Protein AF-A8H3D7-F1 (afdb_monomer)

Radius of gyration: 26.6 Å; Cα contacts (8 Å, |Δi|>4): 37; chains: 1; bounding box: 60×25×73 Å

Sequence (116 aa):
MSSQETFKAFTSQVESVVNPFYSFNQLVSKNIETLSKIQLESVQAYSTLGNETLQSLANIKQPQDLASHSTKQMEVMSKFSQQLLKDGQKLSQLSQDFKTAADELAASSIPATKSA

Structure (mmCIF, N/CA/C/O backbone):
data_AF-A8H3D7-F1
#
_entry.id   AF-A8H3D7-F1
#
loop_
_atom_site.group_PDB
_atom_site.id
_atom_site.type_symbol
_atom_site.label_atom_id
_atom_site.label_alt_id
_atom_site.label_comp_id
_atom_site.label_asym_id
_atom_site.label_entity_id
_atom_site.label_seq_id
_atom_site.pdbx_PDB_ins_code
_atom_site.Cartn_x
_atom_site.Cartn_y
_atom_site.Cartn_z
_atom_site.occupancy
_atom_site.B_iso_or_equiv
_atom_site.auth_seq_id
_atom_site.auth_comp_id
_atom_site.auth_asym_id
_atom_site.auth_atom_id
_atom_site.pdbx_PDB_model_num
ATOM 1 N N . MET A 1 1 ? 35.042 -5.404 -43.080 1.00 57.62 1 MET A N 1
ATOM 2 C CA . MET A 1 1 ? 34.349 -6.001 -41.920 1.00 57.62 1 MET A CA 1
ATOM 3 C C . MET A 1 1 ? 34.444 -7.504 -42.074 1.00 57.62 1 MET A C 1
ATOM 5 O O . MET A 1 1 ? 34.138 -7.994 -43.157 1.00 57.62 1 MET A O 1
ATOM 9 N N . SER A 1 2 ? 34.960 -8.222 -41.077 1.00 78.94 2 SER A N 1
ATOM 10 C CA . SER A 1 2 ? 34.988 -9.691 -41.136 1.00 78.94 2 SER A CA 1
ATOM 11 C C . SER A 1 2 ? 33.575 -10.238 -40.901 1.00 78.94 2 SER A C 1
ATOM 13 O O . SER A 1 2 ? 32.778 -9.601 -40.210 1.00 78.94 2 SER A O 1
ATOM 15 N N . SER A 1 3 ? 33.251 -11.425 -41.420 1.00 79.69 3 SER A N 1
ATOM 16 C CA . SER A 1 3 ? 31.945 -12.072 -41.189 1.00 79.69 3 SER A CA 1
ATOM 17 C C . SER A 1 3 ? 31.595 -12.199 -39.695 1.00 79.69 3 SER A C 1
ATOM 19 O O . SER A 1 3 ? 30.424 -12.213 -39.324 1.00 79.69 3 SER A O 1
ATOM 21 N N . GLN A 1 4 ? 32.611 -12.238 -38.827 1.00 83.44 4 GLN A N 1
ATOM 22 C CA . GLN A 1 4 ? 32.473 -12.295 -37.374 1.00 83.44 4 GLN A CA 1
ATOM 23 C C . GLN A 1 4 ? 32.055 -10.948 -36.756 1.00 83.44 4 GLN A C 1
ATOM 25 O O . GLN A 1 4 ? 31.271 -10.931 -35.808 1.00 83.44 4 GLN A O 1
ATOM 30 N N . GLU A 1 5 ? 32.520 -9.820 -37.303 1.00 81.06 5 GLU A N 1
ATOM 31 C CA . GLU A 1 5 ? 32.058 -8.484 -36.898 1.00 81.06 5 GLU A CA 1
ATOM 32 C C . GLU A 1 5 ? 30.616 -8.222 -37.338 1.00 81.06 5 GLU A C 1
ATOM 34 O O . GLU A 1 5 ? 29.834 -7.674 -36.566 1.00 81.06 5 GLU A O 1
ATOM 39 N N . THR A 1 6 ? 30.237 -8.661 -38.543 1.00 80.75 6 THR A N 1
ATOM 40 C CA . THR A 1 6 ? 28.855 -8.550 -39.037 1.00 80.75 6 THR A CA 1
ATOM 41 C C . THR A 1 6 ? 27.889 -9.374 -38.186 1.00 80.75 6 THR A C 1
ATOM 43 O O . THR A 1 6 ? 26.813 -8.890 -37.841 1.00 80.75 6 THR A O 1
ATOM 46 N N . PHE A 1 7 ? 28.289 -10.584 -37.780 1.00 84.00 7 PHE A N 1
ATOM 47 C CA . PHE A 1 7 ? 27.505 -11.415 -36.866 1.00 84.00 7 PHE A CA 1
ATOM 48 C C . PHE A 1 7 ? 27.353 -10.764 -35.483 1.00 84.00 7 PHE A C 1
ATOM 50 O O . PHE A 1 7 ? 26.242 -10.671 -34.973 1.00 84.00 7 PHE A O 1
ATOM 57 N N . LYS A 1 8 ? 28.438 -10.234 -34.898 1.00 82.12 8 LYS A N 1
ATOM 58 C CA . LYS A 1 8 ? 28.377 -9.504 -33.617 1.00 82.12 8 LYS A CA 1
ATOM 59 C C . LYS A 1 8 ? 27.477 -8.269 -33.680 1.00 82.12 8 LYS A C 1
ATOM 61 O O . LYS A 1 8 ? 26.690 -8.055 -32.763 1.00 82.12 8 LYS A O 1
ATOM 66 N N . ALA A 1 9 ? 27.589 -7.470 -34.740 1.00 80.38 9 ALA A N 1
ATOM 67 C CA . ALA A 1 9 ? 26.763 -6.281 -34.927 1.00 80.38 9 ALA A CA 1
ATOM 68 C C . ALA A 1 9 ? 25.277 -6.646 -35.061 1.00 80.38 9 ALA A C 1
ATOM 70 O O . ALA A 1 9 ? 24.434 -6.001 -34.447 1.00 80.38 9 ALA A O 1
ATOM 71 N N . PHE A 1 10 ? 24.963 -7.719 -35.792 1.00 79.19 10 PHE A N 1
ATOM 72 C CA . PHE A 1 10 ? 23.599 -8.228 -35.917 1.00 79.19 10 PHE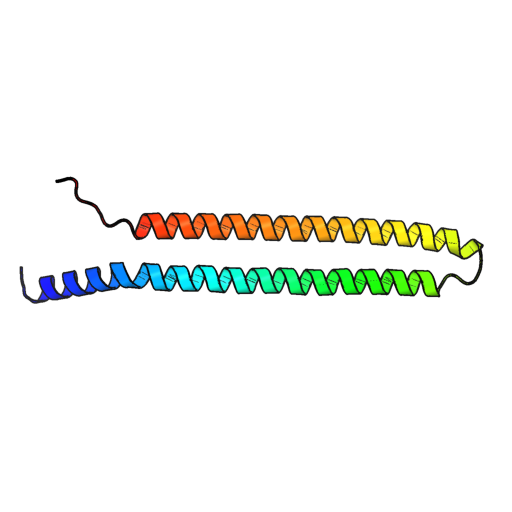 A CA 1
ATOM 73 C C . PHE A 1 10 ? 23.038 -8.727 -34.579 1.00 79.19 10 PHE A C 1
ATOM 75 O O . PHE A 1 10 ? 21.946 -8.319 -34.192 1.00 79.19 10 PHE A O 1
ATOM 82 N N . THR A 1 11 ? 23.789 -9.548 -33.838 1.00 78.44 11 THR A N 1
ATOM 83 C CA . THR A 1 11 ? 23.371 -10.020 -32.508 1.00 78.44 11 THR A CA 1
ATOM 84 C C . THR A 1 11 ? 23.139 -8.850 -31.554 1.00 78.44 11 THR A C 1
ATOM 86 O O . THR A 1 11 ? 22.096 -8.787 -30.912 1.00 78.44 11 THR A O 1
ATOM 89 N N . SER A 1 12 ? 24.050 -7.873 -31.528 1.00 75.56 12 SER A N 1
ATOM 90 C CA . SER A 1 12 ? 23.911 -6.683 -30.682 1.00 75.56 12 SER A CA 1
ATOM 91 C C . SER A 1 12 ? 22.698 -5.823 -31.066 1.00 75.56 12 SER A C 1
ATOM 93 O O . SER A 1 12 ? 22.019 -5.285 -30.192 1.00 75.56 12 SER A O 1
ATOM 95 N N . GLN A 1 13 ? 22.375 -5.732 -32.360 1.00 73.06 13 GLN A N 1
ATOM 96 C CA . GLN A 1 13 ? 21.184 -5.041 -32.859 1.00 73.06 13 GLN A CA 1
ATOM 97 C C . GLN A 1 13 ? 19.891 -5.761 -32.438 1.00 73.06 13 GLN A C 1
ATOM 99 O O . GLN A 1 13 ? 18.930 -5.110 -32.034 1.00 73.06 13 GLN A O 1
ATOM 104 N N . VAL A 1 14 ? 19.859 -7.096 -32.512 1.00 73.00 14 VAL A N 1
ATOM 105 C CA . VAL A 1 14 ? 18.702 -7.903 -32.088 1.00 73.00 14 VAL A CA 1
ATOM 106 C C . VAL A 1 14 ? 18.491 -7.791 -30.577 1.00 73.00 14 VAL A C 1
ATOM 108 O O . VAL A 1 14 ? 17.367 -7.555 -30.136 1.00 73.00 14 VAL A O 1
ATOM 111 N N . GLU A 1 15 ? 19.561 -7.883 -29.784 1.00 72.69 15 GLU A N 1
ATOM 112 C CA . GLU A 1 15 ? 19.511 -7.678 -28.332 1.00 72.69 15 GLU A CA 1
ATOM 113 C C . GLU A 1 15 ? 18.979 -6.283 -27.981 1.00 72.69 15 GLU A C 1
ATOM 115 O O . GLU A 1 15 ? 18.070 -6.171 -27.163 1.00 72.69 15 GLU A O 1
ATOM 120 N N . SER A 1 16 ? 19.456 -5.231 -28.657 1.00 71.88 16 SER A N 1
ATOM 121 C CA . SER A 1 16 ? 18.994 -3.846 -28.476 1.00 71.88 16 SER A CA 1
ATOM 122 C C . SER A 1 16 ? 17.490 -3.659 -28.708 1.00 71.88 16 SER A C 1
ATOM 124 O O . SER A 1 16 ? 16.889 -2.800 -28.066 1.00 71.88 16 SER A O 1
ATOM 126 N N . VAL A 1 17 ? 16.877 -4.440 -29.601 1.00 70.00 17 VAL A N 1
ATOM 127 C CA . VAL A 1 17 ? 15.444 -4.333 -29.916 1.00 70.00 17 VAL A CA 1
ATOM 128 C C . VAL A 1 17 ? 14.592 -5.181 -28.972 1.00 70.00 17 VAL A C 1
ATOM 130 O O . VAL A 1 17 ? 13.498 -4.764 -28.605 1.00 70.00 17 VAL A O 1
ATOM 133 N N . VAL A 1 18 ? 15.068 -6.357 -28.555 1.00 72.06 18 VAL A N 1
ATOM 134 C CA . VAL A 1 18 ? 14.284 -7.300 -27.735 1.00 72.06 18 VAL A CA 1
ATOM 135 C C . VAL A 1 18 ? 14.342 -6.964 -26.239 1.00 72.06 18 VAL A C 1
ATOM 137 O O . VAL A 1 18 ? 13.325 -7.086 -25.549 1.00 72.06 18 VAL A O 1
ATOM 140 N N . ASN A 1 19 ? 15.491 -6.500 -25.731 1.00 79.75 19 ASN A N 1
ATOM 141 C CA . ASN A 1 19 ? 15.669 -6.199 -24.304 1.00 79.75 19 ASN A CA 1
ATOM 142 C C . ASN A 1 19 ? 14.653 -5.182 -23.753 1.00 79.75 19 ASN A C 1
ATOM 144 O O . ASN A 1 19 ? 14.092 -5.440 -22.688 1.00 79.75 19 ASN A O 1
ATOM 148 N N . PRO A 1 20 ? 14.357 -4.058 -24.438 1.00 79.69 20 PRO A N 1
ATOM 149 C CA . PRO A 1 20 ? 13.420 -3.060 -23.925 1.00 79.69 20 PRO A CA 1
ATOM 150 C C . PRO A 1 20 ? 12.011 -3.613 -23.681 1.00 79.69 20 PRO A C 1
ATOM 152 O O . PRO A 1 20 ? 11.405 -3.313 -22.654 1.00 79.69 20 PRO A O 1
ATOM 155 N N . PHE A 1 21 ? 11.497 -4.471 -24.572 1.00 79.75 21 PHE A N 1
ATOM 156 C CA . PHE A 1 21 ? 10.177 -5.088 -24.396 1.00 79.75 21 PHE A CA 1
ATOM 157 C C . PHE A 1 21 ? 10.160 -6.082 -23.237 1.00 79.75 21 PHE A C 1
ATOM 159 O O . PHE A 1 21 ? 9.196 -6.122 -22.471 1.00 79.75 21 PHE A O 1
ATOM 166 N N . TYR A 1 22 ? 11.214 -6.885 -23.089 1.00 84.12 22 TYR A N 1
ATOM 167 C CA . TYR A 1 22 ? 11.333 -7.810 -21.964 1.00 84.12 22 TYR A CA 1
ATOM 168 C C . TYR A 1 22 ? 11.368 -7.054 -20.630 1.00 84.12 22 TYR A C 1
ATOM 170 O O . TYR A 1 22 ? 10.564 -7.330 -19.737 1.00 84.12 22 TYR A O 1
ATOM 178 N N . SER A 1 23 ? 12.224 -6.037 -20.530 1.00 86.56 23 SER A N 1
ATOM 179 C CA . SER A 1 23 ? 12.368 -5.217 -19.328 1.00 86.56 23 SER A CA 1
ATOM 180 C C . SER A 1 23 ? 11.103 -4.414 -19.003 1.00 86.56 23 SER A C 1
ATOM 182 O O . SER A 1 23 ? 10.734 -4.298 -17.836 1.00 86.56 23 SER A O 1
ATOM 184 N N . PHE A 1 24 ? 10.372 -3.923 -20.011 1.00 87.75 24 PHE A N 1
ATOM 185 C CA . PHE A 1 24 ? 9.074 -3.275 -19.803 1.00 87.75 24 PHE A CA 1
ATOM 186 C C . PHE A 1 24 ? 8.025 -4.241 -19.233 1.00 87.75 24 PHE A C 1
ATOM 188 O O . PHE A 1 24 ? 7.347 -3.917 -18.258 1.00 87.75 24 PHE A O 1
ATOM 195 N N . ASN A 1 25 ? 7.911 -5.453 -19.788 1.00 90.06 25 ASN A N 1
ATOM 196 C CA . ASN A 1 25 ? 6.984 -6.464 -19.268 1.00 90.06 25 ASN A CA 1
ATOM 197 C C . ASN A 1 25 ? 7.319 -6.859 -17.823 1.00 90.06 25 ASN A C 1
ATOM 199 O O . ASN A 1 25 ? 6.414 -7.017 -16.998 1.00 90.06 25 ASN A O 1
ATOM 203 N N . GLN A 1 26 ? 8.610 -6.976 -17.493 1.00 91.12 26 GLN A N 1
ATOM 204 C CA . GLN A 1 26 ? 9.056 -7.194 -16.117 1.00 91.12 26 GLN A CA 1
ATOM 205 C C . GLN A 1 26 ? 8.676 -6.028 -15.200 1.00 91.12 26 GLN A C 1
ATOM 207 O O . GLN A 1 26 ? 8.155 -6.262 -14.108 1.00 91.12 26 GLN A O 1
ATOM 212 N N . LEU A 1 27 ? 8.888 -4.784 -15.645 1.00 92.38 27 LEU A N 1
ATOM 213 C CA . LEU A 1 27 ? 8.523 -3.588 -14.888 1.00 92.38 27 LEU A CA 1
ATOM 214 C C . LEU A 1 27 ? 7.026 -3.583 -14.560 1.00 92.38 27 LEU A C 1
ATOM 216 O O . LEU A 1 27 ? 6.654 -3.439 -13.394 1.00 92.38 27 LEU A O 1
ATOM 220 N N . VAL A 1 28 ? 6.170 -3.786 -15.562 1.00 92.88 28 VAL A N 1
ATOM 221 C CA . VAL A 1 28 ? 4.711 -3.826 -15.380 1.00 92.88 28 VAL A CA 1
ATOM 222 C C . VAL A 1 28 ? 4.308 -4.962 -14.441 1.00 92.88 28 VAL A C 1
ATOM 224 O O . VAL A 1 28 ? 3.563 -4.731 -13.490 1.00 92.88 28 VAL A O 1
ATOM 227 N N . SER A 1 29 ? 4.844 -6.168 -14.645 1.00 94.12 29 SER A N 1
ATOM 228 C CA . SER A 1 29 ? 4.521 -7.335 -13.812 1.00 94.12 29 SER A CA 1
ATOM 229 C C . SER A 1 29 ? 4.893 -7.110 -12.344 1.00 94.12 29 SER A C 1
ATOM 231 O O . SER A 1 29 ? 4.074 -7.344 -11.456 1.00 94.12 29 SER A O 1
ATOM 233 N N . LYS A 1 30 ? 6.088 -6.566 -12.079 1.00 92.94 30 LYS A N 1
ATOM 234 C CA . LYS A 1 30 ? 6.541 -6.215 -10.724 1.00 92.94 30 LYS A CA 1
ATOM 235 C C . LYS A 1 30 ? 5.642 -5.160 -10.074 1.00 92.94 30 LYS A C 1
ATOM 237 O O . LYS A 1 30 ? 5.357 -5.240 -8.878 1.00 92.94 30 LYS A O 1
ATOM 242 N N . ASN A 1 31 ? 5.182 -4.175 -10.846 1.00 93.88 31 ASN A N 1
ATOM 243 C CA . ASN A 1 31 ? 4.273 -3.143 -10.347 1.00 93.88 31 ASN A CA 1
ATOM 244 C C . ASN A 1 31 ? 2.897 -3.715 -9.999 1.00 93.88 31 ASN A C 1
ATOM 246 O O . ASN A 1 31 ? 2.373 -3.409 -8.932 1.00 93.88 31 ASN A O 1
ATOM 250 N N . ILE A 1 32 ? 2.345 -4.594 -10.837 1.00 95.75 32 ILE A N 1
ATOM 251 C CA . ILE A 1 32 ? 1.084 -5.295 -10.554 1.00 95.75 32 ILE A CA 1
ATOM 252 C C . ILE A 1 32 ? 1.210 -6.160 -9.296 1.00 95.75 32 ILE A C 1
ATOM 254 O O . ILE A 1 32 ? 0.327 -6.121 -8.437 1.00 95.75 32 ILE A O 1
ATOM 258 N N . GLU A 1 33 ? 2.307 -6.907 -9.147 1.00 95.38 33 GLU A N 1
ATOM 259 C CA . GLU A 1 33 ? 2.564 -7.709 -7.947 1.00 95.38 33 GLU A CA 1
ATOM 260 C C . GLU A 1 33 ? 2.628 -6.822 -6.695 1.00 95.38 33 GLU A C 1
ATOM 262 O O . GLU A 1 33 ? 2.008 -7.123 -5.675 1.00 95.38 33 GLU A O 1
ATOM 267 N N . THR A 1 34 ? 3.332 -5.693 -6.783 1.00 94.94 34 THR A N 1
ATOM 268 C CA . THR A 1 34 ? 3.481 -4.760 -5.659 1.00 94.94 34 THR A CA 1
ATOM 269 C C . THR A 1 34 ? 2.156 -4.082 -5.307 1.00 94.94 34 THR A C 1
ATOM 271 O O . THR A 1 34 ? 1.798 -4.033 -4.133 1.00 94.94 34 THR A O 1
ATOM 274 N N . LEU A 1 35 ? 1.372 -3.641 -6.298 1.00 95.44 35 LEU A N 1
ATOM 275 C CA . LEU A 1 35 ? 0.010 -3.131 -6.087 1.00 95.44 35 LEU A CA 1
ATOM 276 C C . LEU A 1 35 ? -0.883 -4.167 -5.415 1.00 95.44 35 LEU A C 1
ATOM 278 O O . LEU A 1 35 ? -1.619 -3.831 -4.493 1.00 95.44 35 LEU A O 1
ATOM 282 N N . SER A 1 36 ? -0.810 -5.419 -5.861 1.00 96.69 36 SER A N 1
ATOM 283 C CA . SER A 1 36 ? -1.612 -6.508 -5.302 1.00 96.69 36 SER A CA 1
ATOM 284 C C . SER A 1 36 ? -1.244 -6.772 -3.842 1.00 96.69 36 SER A C 1
ATOM 286 O O . SER A 1 36 ? -2.133 -6.963 -3.014 1.00 96.69 36 SER A O 1
ATOM 288 N N . LYS A 1 37 ? 0.049 -6.709 -3.494 1.00 95.12 37 LYS A N 1
ATOM 289 C CA . LYS A 1 37 ? 0.513 -6.787 -2.099 1.00 95.12 37 LYS A CA 1
ATOM 290 C C . LYS A 1 37 ? -0.019 -5.629 -1.262 1.00 95.12 37 LYS A C 1
ATOM 292 O O . LYS A 1 37 ? -0.558 -5.877 -0.189 1.00 95.12 37 LYS A O 1
ATOM 297 N N . ILE A 1 38 ? 0.067 -4.394 -1.765 1.00 94.75 38 ILE A N 1
ATOM 298 C CA . ILE A 1 38 ? -0.489 -3.217 -1.079 1.00 94.75 38 ILE A CA 1
ATOM 299 C C . ILE A 1 38 ? -1.987 -3.420 -0.825 1.00 94.75 38 ILE A C 1
ATOM 301 O O . ILE A 1 38 ? -2.426 -3.295 0.311 1.00 94.75 38 ILE A O 1
ATOM 305 N N . GLN A 1 39 ? -2.759 -3.809 -1.846 1.00 94.75 39 GLN A N 1
ATOM 306 C CA . GLN A 1 39 ? -4.199 -4.048 -1.709 1.00 94.75 39 GLN A CA 1
ATOM 307 C C . GLN A 1 39 ? -4.519 -5.152 -0.693 1.00 94.75 39 GLN A C 1
ATOM 309 O O . GLN A 1 39 ? -5.416 -4.977 0.130 1.00 94.75 39 GLN A O 1
ATOM 314 N N . LEU A 1 40 ? -3.785 -6.269 -0.714 1.00 97.31 40 LEU A N 1
ATOM 315 C CA . LEU A 1 40 ? -3.983 -7.365 0.235 1.00 97.31 40 LEU A CA 1
ATOM 316 C C . LEU A 1 40 ? -3.699 -6.923 1.678 1.00 97.31 40 LEU A C 1
ATOM 318 O O . LEU A 1 40 ? -4.489 -7.209 2.579 1.00 97.31 40 LEU A O 1
ATOM 322 N 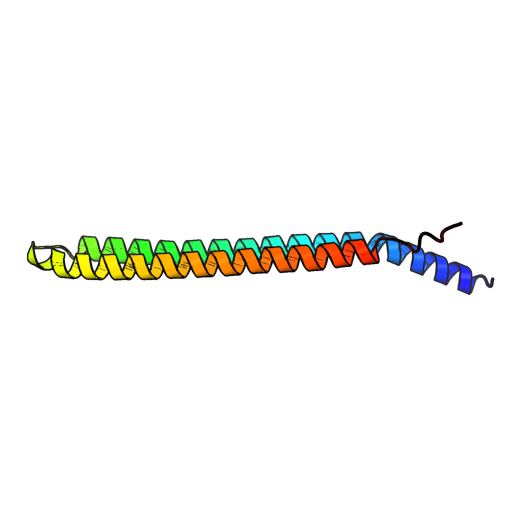N . GLU A 1 41 ? -2.605 -6.190 1.891 1.00 94.25 41 GLU A N 1
ATOM 323 C CA . GLU A 1 41 ? -2.253 -5.632 3.198 1.00 94.25 41 GLU A CA 1
ATOM 324 C C . GLU A 1 41 ? -3.314 -4.643 3.699 1.00 94.25 41 GLU A C 1
ATOM 326 O O . GLU A 1 41 ? -3.721 -4.722 4.860 1.00 94.25 41 GLU A O 1
ATOM 331 N N . SER A 1 42 ? -3.811 -3.752 2.832 1.00 94.69 42 SER A N 1
ATOM 332 C CA . SER A 1 42 ? -4.885 -2.812 3.173 1.00 94.69 42 SER A CA 1
ATOM 333 C C . SER A 1 42 ? -6.175 -3.544 3.551 1.00 94.69 42 SER A C 1
ATOM 335 O O . SER A 1 42 ? -6.786 -3.226 4.571 1.00 94.69 42 SER A O 1
ATOM 337 N N . VAL A 1 43 ? -6.576 -4.568 2.787 1.00 96.00 43 VAL A N 1
ATOM 338 C CA . VAL A 1 43 ? -7.764 -5.385 3.092 1.00 96.00 43 VAL A CA 1
ATOM 339 C C . VAL A 1 43 ? -7.627 -6.062 4.453 1.00 96.00 43 VAL A C 1
ATOM 341 O O . VAL A 1 43 ? -8.565 -6.024 5.253 1.00 96.00 43 V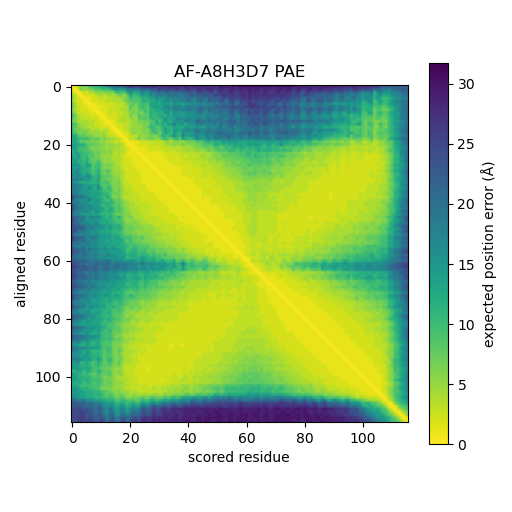AL A O 1
ATOM 344 N N . GLN A 1 44 ? -6.467 -6.649 4.752 1.00 95.88 44 GLN A N 1
ATOM 345 C CA . GLN A 1 44 ? -6.218 -7.290 6.041 1.00 95.88 44 GLN A CA 1
ATOM 346 C C . GLN A 1 44 ? -6.273 -6.279 7.196 1.00 95.88 44 GLN A C 1
ATOM 348 O O . GLN A 1 44 ? -6.916 -6.540 8.219 1.00 95.88 44 GLN A O 1
ATOM 353 N N . ALA A 1 45 ? -5.638 -5.116 7.034 1.00 93.88 45 ALA A N 1
ATOM 354 C CA . ALA A 1 45 ? -5.620 -4.067 8.047 1.00 93.88 45 ALA A CA 1
ATOM 355 C C . ALA A 1 45 ? -7.030 -3.522 8.324 1.00 93.88 45 ALA A C 1
ATOM 357 O O . ALA A 1 45 ? -7.461 -3.472 9.477 1.00 93.88 45 ALA A O 1
ATOM 358 N N . TYR A 1 46 ? -7.790 -3.188 7.281 1.00 93.88 46 TYR A N 1
ATOM 359 C CA . TYR A 1 46 ? -9.148 -2.665 7.435 1.00 93.88 46 TYR A CA 1
ATOM 360 C C . TYR A 1 46 ? -10.129 -3.711 7.968 1.00 93.88 46 TYR A C 1
ATOM 362 O O . TYR A 1 46 ? -10.964 -3.377 8.806 1.00 93.88 46 TYR A O 1
ATOM 370 N N . SER A 1 47 ? -9.993 -4.981 7.579 1.00 96.06 47 SER A N 1
ATOM 371 C CA . SER A 1 47 ? -10.794 -6.071 8.158 1.00 96.06 47 SER A CA 1
ATOM 372 C C . SER A 1 47 ? -10.516 -6.241 9.652 1.00 96.06 47 SER A C 1
ATOM 374 O O . SER A 1 47 ? -11.437 -6.444 10.441 1.00 96.06 47 SER A O 1
A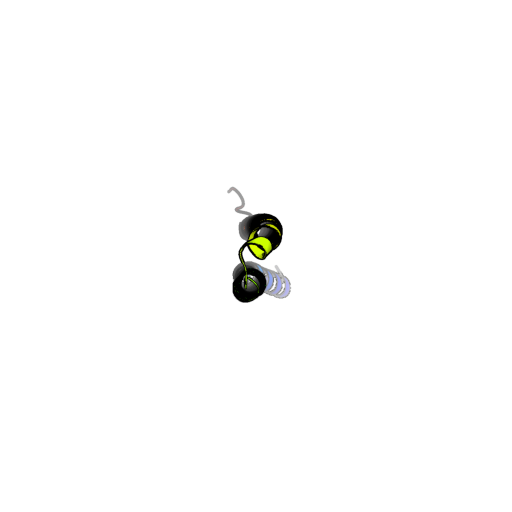TOM 376 N N . THR A 1 48 ? -9.251 -6.104 10.060 1.00 94.50 48 THR A N 1
ATOM 377 C CA . THR A 1 48 ? -8.856 -6.149 11.474 1.00 94.50 48 THR A CA 1
ATOM 378 C C . THR A 1 48 ? -9.479 -4.991 12.256 1.00 94.50 48 THR A C 1
ATOM 380 O O . THR A 1 48 ? -10.094 -5.226 13.293 1.00 94.50 48 THR A O 1
ATOM 383 N N . LEU A 1 49 ? -9.418 -3.761 11.733 1.00 93.81 49 LEU A N 1
ATOM 384 C CA . LEU A 1 49 ? -10.060 -2.590 12.351 1.00 93.81 49 LEU A CA 1
ATOM 385 C C . LEU A 1 49 ? -11.589 -2.715 12.415 1.00 93.81 49 LEU A C 1
ATOM 387 O O . LEU A 1 49 ? -12.205 -2.340 13.415 1.00 93.81 49 LEU A O 1
ATOM 391 N N . GLY A 1 50 ? -12.207 -3.270 11.372 1.00 92.50 50 GLY A N 1
ATOM 392 C CA . GLY A 1 50 ? -13.637 -3.570 11.352 1.00 92.50 50 GLY A CA 1
ATOM 393 C C . GLY A 1 50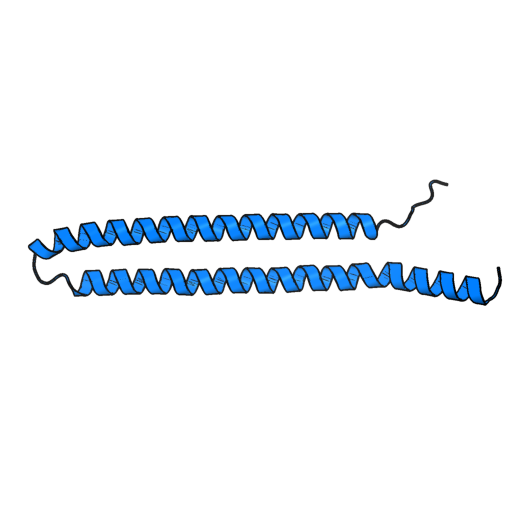 ? -14.018 -4.559 12.453 1.00 92.50 50 GLY A C 1
ATOM 394 O O . GLY A 1 50 ? -14.948 -4.304 13.215 1.00 92.50 50 GLY A O 1
ATOM 395 N N . ASN A 1 51 ? -13.246 -5.636 12.611 1.00 94.81 51 ASN A N 1
ATOM 396 C CA . ASN A 1 51 ? -13.439 -6.597 13.696 1.00 94.81 51 ASN A CA 1
ATOM 397 C C . ASN A 1 51 ? -13.240 -5.965 15.082 1.00 94.81 51 ASN A C 1
ATOM 399 O O . ASN A 1 51 ? -14.058 -6.207 15.967 1.00 94.81 51 ASN A O 1
ATOM 403 N N . GLU A 1 52 ? -12.215 -5.126 15.279 1.00 91.88 52 GLU A N 1
ATOM 404 C CA . GLU A 1 52 ? -12.021 -4.375 16.533 1.00 91.88 52 GLU A CA 1
ATOM 405 C C . GLU A 1 52 ? -13.236 -3.486 16.850 1.00 91.88 52 GLU A C 1
ATOM 407 O O . GLU A 1 52 ? -13.692 -3.427 17.995 1.00 91.88 52 GLU A O 1
ATOM 412 N N . THR A 1 53 ? -13.803 -2.837 15.829 1.00 89.31 53 THR A N 1
ATOM 413 C CA . THR A 1 53 ? -15.001 -1.995 15.962 1.00 89.31 53 THR A CA 1
ATOM 414 C C . THR A 1 53 ? -16.226 -2.825 16.341 1.00 89.31 53 THR A C 1
ATOM 416 O O . THR A 1 53 ? -16.929 -2.480 17.290 1.00 89.31 53 THR A O 1
ATOM 419 N N . LEU A 1 54 ? -16.469 -3.945 15.651 1.00 93.31 54 LEU A N 1
ATOM 420 C CA . LEU A 1 54 ? -17.584 -4.850 15.947 1.00 93.31 54 LEU A CA 1
ATOM 421 C C . LEU A 1 54 ? -17.484 -5.432 17.361 1.00 93.31 54 LEU A C 1
ATOM 423 O O . LEU A 1 54 ? -18.476 -5.456 18.085 1.00 93.31 54 LEU A O 1
ATOM 427 N N . GLN A 1 55 ? -16.287 -5.847 17.782 1.00 91.12 55 GLN A N 1
ATOM 428 C CA . GLN A 1 55 ? -16.047 -6.312 19.149 1.00 91.12 55 GLN A CA 1
ATOM 429 C C . GLN A 1 55 ? -16.295 -5.201 20.172 1.00 91.12 55 GLN A C 1
ATOM 431 O O . GLN A 1 55 ? -16.906 -5.447 21.209 1.00 91.12 55 GLN A O 1
ATOM 436 N N . SER A 1 56 ? -15.855 -3.972 19.887 1.00 88.44 56 SER A N 1
ATOM 437 C CA . SER A 1 56 ? -16.113 -2.829 20.763 1.00 88.44 56 SER A CA 1
ATOM 438 C C . SER A 1 56 ? -17.608 -2.559 20.922 1.00 88.44 56 SER A C 1
ATOM 440 O O . SER A 1 56 ? -18.055 -2.364 22.048 1.00 88.44 56 SER A O 1
ATOM 442 N N . LEU A 1 57 ? -18.375 -2.609 19.830 1.00 89.50 57 LEU A N 1
ATOM 443 C CA . LEU A 1 57 ? -19.829 -2.441 19.852 1.00 89.50 57 LEU A CA 1
ATOM 444 C C . LEU A 1 57 ? -20.526 -3.569 20.624 1.00 89.50 57 LEU A C 1
ATOM 446 O O . LEU A 1 57 ? -21.386 -3.298 21.455 1.00 89.50 57 LEU A O 1
ATOM 450 N N . ALA A 1 58 ? -20.123 -4.824 20.403 1.00 90.50 58 ALA A N 1
ATOM 451 C CA . ALA A 1 58 ? -20.688 -5.985 21.096 1.00 90.50 58 ALA A CA 1
ATOM 452 C C . ALA A 1 58 ? -20.440 -5.970 22.619 1.00 90.50 58 ALA A C 1
ATOM 454 O O . ALA A 1 58 ? -21.170 -6.609 23.376 1.00 90.50 58 ALA A O 1
ATOM 455 N N . ASN A 1 59 ? -19.417 -5.241 23.073 1.00 88.81 59 ASN A N 1
ATOM 456 C CA . ASN A 1 59 ? -19.077 -5.106 24.486 1.00 88.81 59 ASN A CA 1
ATOM 457 C C . ASN A 1 59 ? -19.851 -3.993 25.212 1.00 88.81 59 ASN A C 1
ATOM 459 O O . ASN A 1 59 ? -19.746 -3.908 26.435 1.00 88.81 59 ASN A O 1
ATOM 463 N N . ILE A 1 60 ? -20.640 -3.173 24.508 1.00 91.06 60 ILE A N 1
ATOM 464 C CA . ILE A 1 60 ? -21.514 -2.172 25.132 1.00 91.06 60 ILE A CA 1
ATOM 465 C C . ILE A 1 60 ? -22.732 -2.896 25.707 1.00 91.06 60 ILE A C 1
ATOM 467 O O . ILE A 1 60 ? -23.619 -3.323 24.970 1.00 91.06 60 ILE A O 1
ATOM 471 N N . LYS A 1 61 ? -22.789 -3.043 27.031 1.00 91.19 61 LYS A N 1
ATOM 472 C CA . LYS A 1 61 ? -23.904 -3.707 27.726 1.00 91.19 61 LYS A CA 1
ATOM 473 C C . LYS A 1 61 ? -24.741 -2.727 28.530 1.00 91.19 61 LYS A C 1
ATOM 475 O O . LYS A 1 61 ? -25.908 -2.993 28.804 1.00 91.19 61 LYS A O 1
ATOM 480 N N . GLN A 1 62 ? -24.141 -1.617 28.940 1.00 92.19 62 GLN A N 1
ATOM 481 C CA . GLN A 1 62 ? -24.760 -0.640 29.822 1.00 92.19 62 GLN A CA 1
ATOM 482 C C . GLN A 1 62 ? -24.180 0.771 29.562 1.00 92.19 62 GLN A C 1
ATOM 484 O O . GLN A 1 62 ? -23.083 0.889 29.015 1.00 92.19 62 GLN A O 1
ATOM 489 N N . PRO A 1 63 ? -24.897 1.860 29.907 1.00 86.38 63 PRO A N 1
ATOM 490 C CA . PRO A 1 63 ? -24.543 3.219 29.475 1.00 86.38 63 PRO A CA 1
ATOM 491 C C . PRO A 1 63 ? -23.141 3.701 29.875 1.00 86.38 63 PRO A C 1
ATOM 493 O O . PRO A 1 63 ? -22.536 4.486 29.151 1.00 86.38 63 PRO A O 1
ATOM 496 N N . GLN A 1 64 ? -22.580 3.226 30.989 1.00 86.12 64 GLN A N 1
ATOM 497 C CA . GLN A 1 64 ? -21.208 3.564 31.394 1.00 86.12 64 GLN A CA 1
ATOM 498 C C . GLN A 1 64 ? -20.122 2.933 30.498 1.00 86.12 64 GLN A C 1
ATOM 500 O O . GLN A 1 64 ? -18.990 3.414 30.490 1.00 86.12 64 GLN A O 1
ATOM 505 N N . ASP A 1 65 ? -20.463 1.936 29.673 1.00 89.06 65 ASP A N 1
ATOM 506 C CA . ASP A 1 65 ? -19.561 1.359 28.664 1.00 89.06 65 ASP A CA 1
ATOM 507 C C . ASP A 1 65 ? -19.388 2.293 27.445 1.00 89.06 65 ASP A C 1
ATOM 509 O O . ASP A 1 65 ? -18.492 2.107 26.623 1.00 89.06 65 ASP A O 1
ATOM 513 N N . LEU A 1 66 ? -20.207 3.347 27.324 1.00 88.31 66 LEU A N 1
ATOM 514 C CA . LEU A 1 66 ? -20.094 4.324 26.236 1.00 88.31 66 LEU A CA 1
ATOM 515 C C . LEU A 1 66 ? -18.785 5.122 26.300 1.00 88.31 66 LEU A C 1
ATOM 517 O O . LEU A 1 66 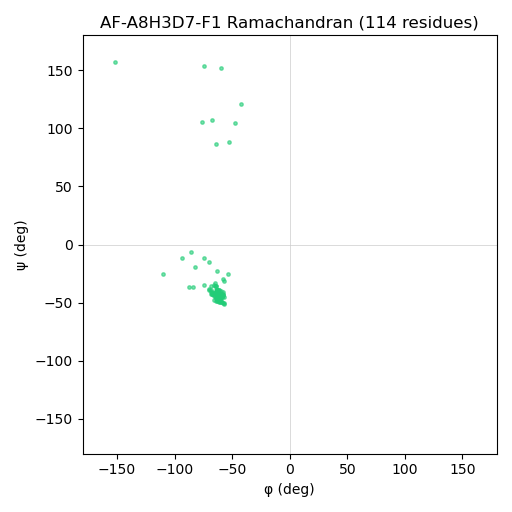? -18.220 5.466 25.262 1.00 88.31 66 LEU A O 1
ATOM 521 N N . ALA A 1 67 ? -18.268 5.392 27.503 1.00 88.06 67 ALA A N 1
ATOM 522 C CA . ALA A 1 67 ? -17.004 6.110 27.674 1.00 88.06 67 ALA A CA 1
ATOM 523 C C . ALA A 1 67 ? -15.802 5.286 27.176 1.00 88.06 67 ALA A C 1
ATOM 525 O O . ALA A 1 67 ? -14.908 5.812 26.503 1.00 88.06 67 ALA A O 1
ATOM 526 N N . SER A 1 68 ? -15.798 3.977 27.454 1.00 86.50 68 SER A N 1
ATOM 527 C CA . SER A 1 68 ? -14.758 3.069 26.961 1.00 86.50 68 SER A CA 1
ATOM 528 C C . SER A 1 68 ? -14.878 2.862 25.449 1.00 86.50 68 SER A C 1
ATOM 530 O O . SER A 1 68 ? -13.860 2.887 24.755 1.00 86.50 68 SER A O 1
ATOM 532 N N . HIS A 1 69 ? -16.101 2.767 24.916 1.00 88.06 69 HIS A N 1
ATOM 533 C CA . HIS A 1 69 ? -16.341 2.720 23.474 1.00 88.06 69 HIS A CA 1
ATOM 534 C C . HIS A 1 69 ? -15.836 3.976 22.752 1.00 88.06 69 HIS A C 1
ATOM 536 O O . HIS A 1 69 ? -15.122 3.850 21.763 1.00 88.06 69 HIS A O 1
ATOM 542 N N . SER A 1 70 ? -16.124 5.178 23.263 1.00 88.31 70 SER A N 1
ATOM 543 C CA . SER A 1 70 ? -15.636 6.441 22.682 1.00 88.31 70 SER A CA 1
ATOM 544 C C . SER A 1 70 ? -14.103 6.490 22.617 1.00 88.31 70 SER A C 1
ATOM 546 O O . SER A 1 70 ? -13.515 6.823 21.586 1.00 88.31 70 SER A O 1
ATOM 548 N N . THR A 1 71 ? -13.436 6.042 23.686 1.00 90.75 71 THR A N 1
ATOM 549 C CA . THR A 1 71 ? -11.969 5.925 23.710 1.00 90.75 71 THR A CA 1
ATOM 550 C C . THR A 1 71 ? -11.468 4.944 22.646 1.00 90.75 71 THR A C 1
ATOM 552 O O . THR A 1 71 ? -10.537 5.249 21.900 1.00 90.75 71 THR A O 1
ATOM 555 N N . LYS A 1 72 ? -12.122 3.783 22.527 1.00 90.88 72 LYS A N 1
ATOM 556 C CA . LYS A 1 72 ? -11.800 2.761 21.523 1.00 90.88 72 LYS A CA 1
ATOM 557 C C . LYS A 1 72 ? -12.022 3.267 20.096 1.00 90.88 72 LYS A C 1
ATOM 559 O O . LYS A 1 72 ? -11.213 2.995 19.215 1.00 90.88 72 LYS A O 1
ATOM 564 N N . GLN A 1 73 ? -13.080 4.039 19.869 1.00 91.38 73 GLN A N 1
ATOM 565 C CA . GLN A 1 73 ? -13.393 4.635 18.575 1.00 91.38 73 GLN A CA 1
ATOM 566 C C . GLN A 1 73 ? -12.299 5.617 18.136 1.00 91.38 73 GLN A C 1
ATOM 568 O O . GLN A 1 73 ? -11.866 5.568 16.986 1.00 91.38 73 GLN A O 1
ATOM 573 N N . MET A 1 74 ? -11.784 6.451 19.047 1.00 94.31 74 MET A N 1
ATOM 574 C CA . MET A 1 74 ? -10.641 7.328 18.754 1.00 94.31 74 MET A CA 1
ATOM 575 C C . MET A 1 74 ? -9.370 6.535 18.410 1.00 94.31 74 MET A C 1
ATOM 577 O O . MET A 1 74 ? -8.650 6.902 17.480 1.00 94.31 74 MET A O 1
ATOM 581 N N . GLU A 1 75 ? -9.107 5.429 19.115 1.00 93.00 75 GLU A N 1
ATOM 582 C CA . GLU A 1 75 ? -7.983 4.525 18.821 1.00 93.00 75 GLU A CA 1
ATOM 583 C C . GLU A 1 75 ? -8.099 3.930 17.407 1.00 93.00 75 GLU A C 1
ATOM 585 O O . GLU A 1 75 ? -7.152 4.010 16.622 1.00 93.00 75 GLU A O 1
ATOM 590 N N . VAL A 1 76 ? -9.272 3.391 17.054 1.00 93.38 76 VAL A N 1
ATOM 591 C CA . VAL A 1 76 ? -9.554 2.836 15.719 1.00 93.38 76 VAL A CA 1
ATOM 592 C C . VAL A 1 76 ? -9.375 3.898 14.635 1.00 93.38 76 VAL A C 1
ATOM 594 O O . VAL A 1 76 ? -8.730 3.630 13.623 1.00 93.38 76 VAL A O 1
ATOM 597 N N . MET A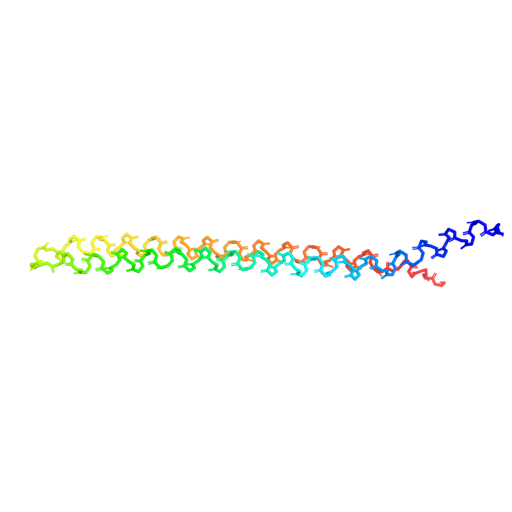 1 77 ? -9.879 5.116 14.851 1.00 93.56 77 MET A N 1
ATOM 598 C CA . MET A 1 77 ? -9.717 6.222 13.901 1.00 93.56 77 MET A CA 1
ATOM 599 C C . MET A 1 77 ? -8.251 6.623 13.712 1.00 93.56 77 MET A C 1
ATOM 601 O O . MET A 1 77 ? -7.820 6.882 12.586 1.00 93.56 77 MET A O 1
ATOM 605 N N . SER A 1 78 ? -7.463 6.632 14.789 1.00 95.62 78 SER A N 1
ATOM 606 C CA . SER A 1 78 ? -6.022 6.884 14.717 1.00 95.62 78 SER A CA 1
ATOM 607 C C . SER A 1 78 ? -5.309 5.807 13.894 1.00 95.62 78 SER A C 1
ATOM 609 O O . SER A 1 78 ? -4.582 6.132 12.953 1.00 95.62 78 SER A O 1
ATOM 611 N N . LYS A 1 79 ? -5.585 4.523 14.167 1.00 94.69 79 LYS A N 1
ATOM 612 C CA . LYS A 1 79 ? -5.025 3.400 13.397 1.00 94.69 79 LYS A CA 1
ATOM 613 C C . LYS A 1 79 ? -5.436 3.448 11.925 1.00 94.69 79 LYS A C 1
ATOM 615 O O . LYS A 1 79 ? -4.601 3.222 11.053 1.00 94.69 79 LYS A O 1
ATOM 620 N N . PHE A 1 80 ? -6.695 3.774 11.638 1.00 94.62 80 PHE A N 1
ATOM 621 C CA . PHE A 1 80 ? -7.189 3.942 10.273 1.00 94.62 80 PHE A CA 1
ATOM 622 C C . PHE A 1 80 ? -6.416 5.035 9.525 1.00 94.62 80 PHE A C 1
ATOM 624 O O . PHE A 1 80 ? -5.922 4.794 8.425 1.00 94.62 80 PHE A O 1
ATOM 631 N N . SER A 1 81 ? -6.254 6.211 10.141 1.00 96.19 81 SER A N 1
ATOM 632 C CA . SER A 1 81 ? -5.502 7.330 9.561 1.00 96.19 81 SER A CA 1
ATOM 633 C C . SER A 1 81 ? -4.037 6.962 9.294 1.00 96.19 81 SER A C 1
ATOM 635 O O . SER A 1 81 ? -3.516 7.211 8.207 1.00 96.19 81 SER A O 1
ATOM 637 N N . GLN A 1 82 ? -3.385 6.291 10.248 1.00 96.44 82 GLN A N 1
ATOM 638 C CA . GLN A 1 82 ? -2.013 5.803 10.082 1.00 96.44 82 GLN A CA 1
ATOM 639 C C . GLN A 1 82 ? -1.893 4.799 8.932 1.00 96.44 82 GLN A C 1
ATOM 641 O O . GLN A 1 82 ? -0.964 4.893 8.130 1.00 96.44 82 GLN A O 1
ATOM 646 N N . GLN A 1 83 ? -2.834 3.856 8.831 1.00 95.06 83 GLN A N 1
ATOM 647 C CA . GLN A 1 83 ? -2.850 2.872 7.754 1.00 95.06 83 GLN A CA 1
ATOM 648 C C . GLN A 1 83 ? -3.053 3.544 6.390 1.00 95.06 83 GLN A C 1
ATOM 650 O O . GLN A 1 83 ? -2.321 3.246 5.451 1.00 95.06 83 GLN A O 1
ATOM 655 N N . LEU A 1 84 ? -3.977 4.504 6.296 1.00 95.44 84 LEU A N 1
ATOM 656 C CA . LEU A 1 84 ? -4.208 5.280 5.078 1.00 95.44 84 LEU A CA 1
ATOM 657 C C . LEU A 1 84 ? -2.951 6.050 4.644 1.00 95.44 84 LEU A C 1
ATOM 659 O O . LEU A 1 84 ? -2.585 6.021 3.470 1.00 95.44 84 LEU A O 1
ATOM 663 N N . LEU A 1 85 ? -2.262 6.705 5.584 1.00 97.19 85 LEU A N 1
ATOM 664 C CA . LEU A 1 85 ? -1.016 7.419 5.298 1.00 97.19 85 LEU A CA 1
ATOM 665 C C . LEU A 1 85 ? 0.076 6.464 4.804 1.00 97.19 85 LEU A C 1
ATOM 667 O O . LEU A 1 85 ? 0.750 6.756 3.817 1.00 97.19 85 LEU A O 1
ATOM 671 N N . LYS A 1 86 ? 0.228 5.314 5.468 1.00 95.69 86 LYS A N 1
ATOM 672 C CA . LYS A 1 86 ? 1.193 4.275 5.093 1.00 95.69 86 LYS A CA 1
ATOM 673 C C . LYS A 1 86 ? 0.929 3.751 3.682 1.00 95.69 86 LYS A C 1
ATOM 675 O O . LYS A 1 86 ? 1.865 3.610 2.898 1.00 95.69 86 LYS A O 1
ATOM 680 N N . ASP A 1 87 ? -0.328 3.489 3.343 1.00 95.50 87 ASP A N 1
ATOM 681 C CA . ASP A 1 87 ? -0.696 3.001 2.014 1.00 95.50 87 ASP A CA 1
ATOM 682 C C . ASP A 1 87 ? -0.483 4.083 0.947 1.00 95.50 87 ASP A C 1
ATOM 684 O O . ASP A 1 87 ? 0.088 3.801 -0.106 1.00 95.50 87 ASP A O 1
ATOM 688 N N . GLY A 1 88 ? -0.801 5.345 1.254 1.00 96.62 88 GLY A N 1
ATOM 689 C CA . GLY A 1 88 ? -0.479 6.485 0.393 1.00 96.62 88 GLY A CA 1
ATOM 690 C C . GLY A 1 88 ? 1.025 6.639 0.129 1.00 96.62 88 GLY A C 1
ATOM 691 O O . GLY A 1 88 ? 1.434 6.854 -1.012 1.00 96.62 88 GLY A O 1
ATOM 692 N N . GLN A 1 89 ? 1.866 6.466 1.153 1.00 97.19 89 GLN A N 1
ATOM 693 C CA . GLN A 1 89 ? 3.325 6.486 1.005 1.00 97.19 89 GLN A CA 1
ATOM 694 C C . GLN A 1 89 ? 3.825 5.353 0.103 1.00 97.19 89 GLN A C 1
ATOM 696 O O . GLN A 1 89 ? 4.632 5.603 -0.792 1.00 97.19 89 GLN A O 1
ATOM 701 N N . LYS A 1 90 ? 3.320 4.125 0.283 1.00 96.31 90 LYS A N 1
ATOM 702 C CA . LYS A 1 90 ? 3.687 2.984 -0.573 1.00 96.31 90 LYS A CA 1
ATOM 703 C C . LYS A 1 90 ? 3.279 3.197 -2.027 1.00 96.31 90 LYS A C 1
ATOM 705 O O . LYS A 1 90 ? 4.061 2.899 -2.923 1.00 96.31 90 LYS A O 1
ATOM 710 N N . LEU A 1 91 ? 2.077 3.723 -2.268 1.00 96.44 91 LEU A N 1
ATOM 711 C CA . LEU A 1 91 ? 1.602 4.032 -3.619 1.00 96.44 91 LEU A CA 1
ATOM 712 C C . LEU A 1 91 ? 2.437 5.136 -4.274 1.00 96.44 91 LEU A C 1
ATOM 714 O O . LEU A 1 91 ? 2.794 5.021 -5.444 1.00 96.44 91 LEU A O 1
ATOM 718 N N . SER A 1 92 ? 2.790 6.178 -3.517 1.00 96.81 92 SER A N 1
ATOM 719 C CA . SER A 1 92 ? 3.684 7.238 -3.993 1.00 96.81 92 SER A CA 1
ATOM 720 C C . SER A 1 92 ? 5.057 6.681 -4.372 1.00 96.81 92 SER A C 1
ATOM 722 O O . SER A 1 92 ? 5.553 6.971 -5.460 1.00 96.81 92 SER A O 1
ATOM 724 N N . GLN A 1 93 ? 5.634 5.821 -3.525 1.00 95.88 93 GLN A N 1
ATOM 725 C CA . GLN A 1 93 ? 6.910 5.169 -3.814 1.00 95.88 93 GLN A CA 1
ATOM 726 C C . GLN A 1 93 ? 6.823 4.299 -5.067 1.00 95.88 93 GLN A C 1
ATOM 728 O O . GLN A 1 93 ? 7.654 4.425 -5.958 1.00 95.88 93 GLN A O 1
ATOM 733 N N . LEU A 1 94 ? 5.780 3.474 -5.182 1.00 95.25 94 LEU A N 1
ATOM 734 C CA . LEU A 1 94 ? 5.568 2.640 -6.360 1.00 95.25 94 LEU A CA 1
ATOM 735 C C . LEU A 1 94 ? 5.481 3.478 -7.643 1.00 95.25 94 LEU A C 1
ATOM 737 O O . LEU A 1 94 ? 6.083 3.131 -8.656 1.00 95.25 94 LEU A O 1
ATOM 741 N N . SER A 1 95 ? 4.755 4.598 -7.601 1.00 94.25 95 SER A N 1
ATOM 742 C CA . SER A 1 95 ? 4.650 5.506 -8.743 1.00 94.25 95 SER A CA 1
ATOM 743 C C . SER A 1 95 ? 6.003 6.115 -9.124 1.00 94.25 95 SER A C 1
ATOM 745 O O . SER A 1 95 ? 6.274 6.284 -10.313 1.00 94.25 95 SER A O 1
ATOM 747 N N . GLN A 1 96 ? 6.838 6.461 -8.142 1.00 96.06 96 GLN A N 1
ATOM 748 C CA . GLN A 1 96 ? 8.184 6.993 -8.378 1.00 96.06 96 GLN A CA 1
ATOM 749 C C . GLN A 1 96 ? 9.118 5.929 -8.962 1.00 96.06 96 GLN A C 1
ATOM 751 O O . GLN A 1 96 ? 9.836 6.212 -9.923 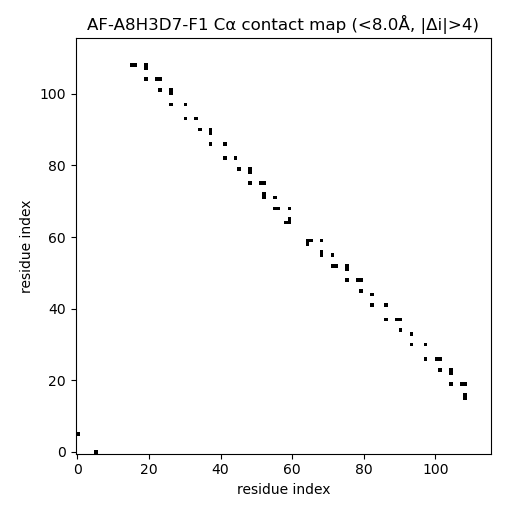1.00 96.06 96 GLN A O 1
ATOM 756 N N . ASP A 1 97 ? 9.064 4.704 -8.439 1.00 91.94 97 ASP A N 1
ATOM 757 C CA . ASP A 1 97 ? 9.854 3.572 -8.927 1.00 91.94 97 ASP A CA 1
ATOM 758 C C . ASP A 1 97 ? 9.472 3.220 -10.370 1.00 91.94 97 ASP A C 1
ATOM 760 O O . ASP A 1 97 ? 10.344 3.048 -11.223 1.00 91.94 97 ASP A O 1
ATOM 764 N N . PHE A 1 98 ? 8.168 3.167 -10.668 1.00 94.56 98 PHE A N 1
ATOM 765 C CA . PHE A 1 98 ? 7.673 2.948 -12.026 1.00 94.56 98 PHE A CA 1
ATOM 766 C C . PHE A 1 98 ? 8.155 4.035 -12.981 1.00 94.56 98 PHE A C 1
ATOM 768 O O . PHE A 1 98 ? 8.667 3.719 -14.053 1.00 94.56 98 PHE A O 1
ATOM 775 N N . LYS A 1 99 ? 8.014 5.309 -12.590 1.00 94.31 99 LYS A N 1
ATOM 776 C CA . LYS A 1 99 ? 8.445 6.440 -13.413 1.00 94.31 99 LYS A CA 1
ATOM 777 C C . LYS A 1 99 ? 9.943 6.380 -13.706 1.00 94.31 99 LYS A C 1
ATOM 779 O O . LYS A 1 99 ? 10.321 6.482 -14.866 1.00 94.31 99 LYS A O 1
ATOM 784 N N . THR A 1 100 ? 10.769 6.187 -12.681 1.00 93.50 100 THR A N 1
ATOM 785 C CA . THR A 1 100 ? 12.231 6.117 -12.826 1.00 93.50 100 THR A CA 1
ATOM 786 C C . THR A 1 100 ? 12.628 5.001 -13.788 1.00 93.50 100 THR A C 1
ATOM 788 O O . THR A 1 100 ? 13.338 5.245 -14.759 1.00 93.50 100 THR A O 1
ATOM 791 N N . ALA A 1 101 ? 12.098 3.792 -13.588 1.00 89.88 101 ALA A N 1
ATOM 792 C CA . ALA A 1 101 ? 12.408 2.660 -14.454 1.00 89.88 101 ALA A CA 1
ATOM 793 C C . ALA A 1 101 ? 11.879 2.845 -15.889 1.00 89.88 101 ALA A C 1
ATOM 795 O O . ALA A 1 101 ? 12.526 2.425 -16.846 1.00 89.88 101 ALA A O 1
ATOM 796 N N . ALA A 1 102 ? 10.718 3.481 -16.066 1.00 90.38 102 ALA A N 1
ATOM 797 C CA . ALA A 1 102 ? 10.191 3.802 -17.390 1.00 90.38 102 ALA A CA 1
ATOM 798 C C . ALA A 1 102 ? 11.060 4.845 -18.116 1.00 90.38 102 ALA A C 1
ATOM 800 O O . ALA A 1 102 ? 11.338 4.676 -19.303 1.00 90.38 102 ALA A O 1
ATOM 801 N N . ASP A 1 103 ? 11.523 5.882 -17.410 1.00 90.56 103 ASP A N 1
ATOM 802 C CA . ASP A 1 103 ? 12.423 6.903 -17.956 1.00 90.56 103 ASP A CA 1
ATOM 803 C C . ASP A 1 103 ? 13.778 6.276 -18.367 1.00 90.56 103 ASP A C 1
ATOM 805 O O . ASP A 1 103 ? 14.297 6.571 -19.444 1.00 90.56 103 ASP A O 1
ATOM 809 N N . GLU A 1 104 ? 14.320 5.341 -17.575 1.00 87.62 104 GLU A N 1
ATOM 810 C CA . GLU A 1 104 ? 15.534 4.572 -17.907 1.00 87.62 104 GLU A CA 1
ATOM 811 C C . GLU A 1 104 ? 15.348 3.662 -19.134 1.00 87.62 104 GLU A C 1
ATOM 813 O O . GLU A 1 104 ? 16.218 3.582 -20.012 1.00 87.62 104 GLU A O 1
ATOM 818 N N . LEU A 1 105 ? 14.196 2.990 -19.237 1.00 85.44 105 LEU A N 1
ATOM 819 C CA . LEU A 1 105 ? 13.854 2.182 -20.409 1.00 85.44 105 LEU A CA 1
ATOM 820 C C . LEU A 1 105 ? 13.726 3.042 -21.665 1.00 85.44 105 LEU A C 1
ATOM 822 O O . LEU A 1 105 ? 14.226 2.656 -22.720 1.00 85.44 105 LEU A O 1
ATOM 826 N N . ALA A 1 106 ? 13.110 4.219 -21.564 1.00 84.50 106 ALA A N 1
ATOM 827 C CA . ALA A 1 106 ? 13.018 5.163 -22.672 1.00 84.50 106 ALA A CA 1
ATOM 828 C C . ALA A 1 106 ? 14.410 5.662 -23.101 1.00 84.50 106 ALA A C 1
ATOM 830 O O . ALA A 1 106 ? 14.731 5.650 -24.286 1.00 84.50 106 ALA A O 1
ATOM 831 N N . ALA A 1 107 ? 15.274 6.023 -22.148 1.00 83.44 107 ALA A N 1
ATOM 832 C CA . ALA A 1 107 ? 16.628 6.492 -22.438 1.00 83.44 107 ALA A CA 1
ATOM 833 C C . ALA A 1 107 ? 17.512 5.422 -23.108 1.00 83.44 107 ALA A C 1
ATOM 835 O O . ALA A 1 107 ? 18.316 5.749 -23.977 1.00 83.44 107 ALA A O 1
ATOM 836 N N . SER A 1 108 ? 17.353 4.148 -22.733 1.00 73.44 108 SER A N 1
ATOM 837 C CA . SER A 1 108 ? 18.116 3.022 -23.302 1.00 73.44 108 SER A CA 1
ATOM 838 C C . SER A 1 108 ? 17.567 2.497 -24.635 1.00 73.44 108 SER A C 1
ATOM 840 O O . SER A 1 108 ? 18.296 1.836 -25.375 1.00 73.44 108 SER A O 1
ATOM 842 N N . SER A 1 109 ? 16.301 2.787 -24.953 1.00 65.69 109 SER A N 1
ATOM 843 C CA . SER A 1 109 ? 15.645 2.375 -26.202 1.00 65.69 109 SER A CA 1
ATOM 844 C C . SER A 1 109 ? 15.720 3.414 -27.318 1.00 65.69 109 SER A C 1
ATOM 846 O O . SER A 1 109 ? 15.457 3.057 -28.465 1.00 65.69 109 SER A O 1
ATOM 848 N N . ILE A 1 110 ? 16.128 4.656 -27.028 1.00 60.44 110 ILE A N 1
ATOM 849 C CA . ILE A 1 110 ? 16.571 5.607 -28.053 1.00 60.44 110 ILE A CA 1
ATOM 850 C C . ILE A 1 110 ? 17.889 5.056 -28.619 1.00 60.44 110 ILE A C 1
ATOM 852 O O . ILE A 1 110 ? 18.915 5.105 -27.934 1.00 60.44 110 ILE A O 1
ATOM 856 N N . PRO A 1 111 ? 17.916 4.521 -29.857 1.00 53.25 111 PRO A N 1
ATOM 857 C CA . PRO A 1 111 ? 19.183 4.237 -30.509 1.00 53.25 111 PRO A CA 1
ATOM 858 C C . PRO A 1 111 ? 19.917 5.569 -30.612 1.00 53.25 111 PRO A C 1
ATOM 860 O O . PRO A 1 111 ? 19.270 6.607 -30.738 1.00 53.25 111 PRO A O 1
ATOM 863 N N . ALA A 1 112 ? 21.247 5.558 -30.625 1.00 47.28 112 ALA A N 1
ATOM 864 C CA . ALA A 1 112 ? 22.011 6.680 -31.142 1.00 47.28 112 ALA A CA 1
ATOM 865 C C . ALA A 1 112 ? 21.494 7.005 -32.557 1.00 47.28 112 ALA A C 1
ATOM 867 O O . ALA A 1 112 ? 21.985 6.466 -33.549 1.00 47.28 112 ALA A O 1
ATOM 868 N N . THR A 1 113 ? 20.475 7.861 -32.662 1.00 44.47 113 THR A N 1
ATOM 869 C CA . THR A 1 113 ? 20.119 8.574 -33.872 1.00 44.47 113 THR A CA 1
ATOM 870 C C . THR A 1 113 ? 21.322 9.453 -34.103 1.00 44.47 113 THR A C 1
ATOM 872 O O . THR A 1 113 ? 21.410 10.563 -33.585 1.00 44.47 113 THR A O 1
ATOM 875 N N . LYS A 1 114 ? 22.314 8.880 -34.791 1.00 43.75 114 LYS A N 1
ATOM 876 C CA . LYS A 1 114 ? 23.341 9.628 -35.484 1.00 43.75 114 LYS A CA 1
ATOM 877 C C . LYS A 1 114 ? 22.585 10.683 -36.270 1.00 43.75 114 LYS A C 1
ATOM 879 O O . LYS A 1 114 ? 21.926 10.369 -37.259 1.00 43.75 114 LYS A O 1
ATOM 884 N N . SER A 1 115 ? 22.644 11.906 -35.763 1.00 37.72 115 SER A N 1
ATOM 885 C CA . SER A 1 115 ? 22.515 13.108 -36.559 1.00 37.72 115 SER A CA 1
ATOM 886 C C . SER A 1 115 ? 23.338 12.877 -37.825 1.00 37.72 115 SER A C 1
ATOM 888 O O . SER A 1 115 ? 24.512 12.503 -37.733 1.00 37.72 115 SER A O 1
ATOM 890 N N . ALA A 1 116 ? 22.653 12.958 -38.963 1.00 35.50 116 ALA A N 1
ATOM 891 C CA . ALA A 1 116 ? 23.242 12.911 -40.292 1.00 35.50 116 ALA A CA 1
ATOM 892 C C . ALA A 1 116 ? 24.298 14.010 -40.473 1.00 35.50 116 ALA A C 1
ATOM 894 O O . ALA A 1 116 ? 24.154 15.073 -39.824 1.00 35.50 116 ALA A O 1
#

pLDDT: mean 86.5, std 12.92, range [35.5, 97.31]

Secondary structure (DSSP, 8-state):
--HHHHHHHHHHHHHHHHHHHHHHHHHHHHHHHHHHHHHHHHHHHHHHHHHHHHHHHHT--STTHHHHHHHHHHHHHHHHHHH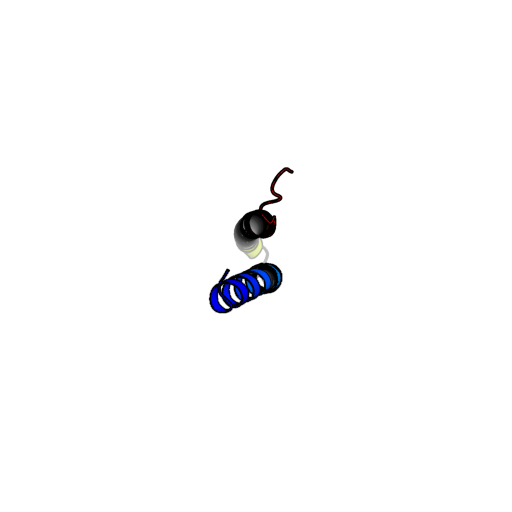HHHHHHHHHHHHHHHHHHHHHHHHHHS------

Foldseek 3Di:
DDPVVVVVVVVVVVCLVPVLVVLLVVLVVVLVVLVVVLVVVLVVQVVVLVVLLVVLVVPCPDPVSVVVSVVSVVVSVVSVVVSVVVSVVSVVVSVVSSVVSVVVSVVSNPDPPPDD

Organism: Shewanella pealeana (strain ATCC 700345 / ANG-SQ1) (NCBI:txid398579)

Nearest PDB structures (foldseek):
  4bne-assembly1_B  TM=4.199E-01  e=1.045E+00  Gallus gallus
  2y3a-assembly1_B  TM=4.884E-01  e=3.058E+00  Mus musculus
  8pjn-assembly1_i  TM=4.733E-01  e=4.374E+00  Homo sapiens
  5j0l-assembly2_C  TM=3.322E-01  e=3.882E+00  synthetic construct

InterPro domains:
  IPR014176 Phasin, subfamily 3 [TIGR02809] (5-110)
  IPR018968 Phasin [PF09361] (9-108)

Solvent-accessible surface area (backbone atoms only — not comparable to full-atom values): 6466 Å² total; per-residue (Å²): 131,55,75,66,54,54,49,51,53,50,53,54,52,51,48,62,62,50,49,52,59,54,53,48,53,50,52,53,51,53,49,52,53,50,52,51,50,52,51,52,52,51,51,52,53,51,52,50,51,50,50,53,49,53,53,47,57,72,63,53,83,52,81,79,39,51,61,58,40,53,54,48,50,55,50,51,51,51,52,50,54,51,51,52,51,53,51,52,51,52,53,53,48,50,53,50,54,51,48,51,54,51,54,52,46,53,63,69,58,54,67,87,74,71,77,127

Mean predicted aligned error: 8.76 Å